Protein AF-A0A6I1W171-F1 (afdb_monomer_lite)

Radius of gyration: 15.79 Å; chains: 1; bounding box: 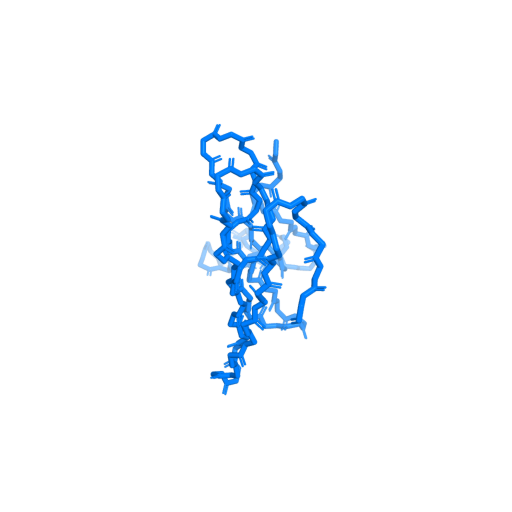28×21×49 Å

Secondary structure (DSSP, 8-state):
---EE--HHHHHHHHH-TTPPPSEEEEE-TTS-EEEEEETTTEEEEEEE-TTS-EEEEEETTS-EEE--B-TTS-B-

Foldseek 3Di:
DDQAAADPVLVVVCVVPVPRGGQKGFDADPVGQTAWMAGPVQGIKGFDADPVRHTQWMAGPVRDIDGFDADPVRHTD

pLDDT: mean 95.08, std 2.68, range [80.38, 98.25]

Structure (mmCIF, N/CA/C/O backbone):
data_AF-A0A6I1W171-F1
#
_entry.id   AF-A0A6I1W171-F1
#
loop_
_atom_site.group_PDB
_atom_site.id
_atom_site.type_symbol
_atom_site.label_atom_id
_atom_site.label_alt_id
_atom_site.label_comp_id
_atom_site.label_asym_id
_atom_site.label_entity_id
_atom_site.label_seq_id
_atom_site.pdbx_PDB_ins_code
_atom_site.Cartn_x
_atom_site.Cartn_y
_atom_site.Cartn_z
_atom_site.occupancy
_atom_site.B_iso_or_equiv
_atom_site.auth_seq_id
_atom_site.auth_comp_id
_atom_site.auth_asym_id
_atom_site.auth_atom_id
_atom_site.pdbx_PDB_model_num
ATOM 1 N N . MET A 1 1 ? -7.082 10.698 -9.446 1.00 80.38 1 MET A N 1
ATOM 2 C CA . MET A 1 1 ? -6.106 9.830 -8.742 1.00 80.38 1 MET A CA 1
ATOM 3 C C . MET A 1 1 ? -5.026 9.453 -9.741 1.00 80.38 1 MET A C 1
ATOM 5 O O . MET A 1 1 ? -5.363 9.302 -10.908 1.00 80.38 1 MET A O 1
ATOM 9 N N . LEU A 1 2 ? -3.760 9.360 -9.330 1.00 86.88 2 LEU A N 1
ATOM 10 C CA . LEU A 1 2 ? -2.647 9.112 -10.252 1.00 86.88 2 LEU A CA 1
ATOM 11 C C . LEU A 1 2 ? -2.287 7.622 -10.263 1.00 86.88 2 LEU A C 1
ATOM 13 O O . LEU A 1 2 ? -1.614 7.144 -9.354 1.00 86.88 2 LEU A O 1
ATOM 17 N N . GLU A 1 3 ? -2.736 6.880 -11.276 1.00 93.19 3 GLU A N 1
ATOM 18 C CA . GLU A 1 3 ? -2.457 5.438 -11.353 1.00 93.19 3 GLU A CA 1
ATOM 19 C C . GLU A 1 3 ? -0.988 5.147 -11.673 1.00 93.19 3 GLU A C 1
ATOM 21 O O . GLU A 1 3 ? -0.417 4.221 -11.104 1.00 93.19 3 GLU A O 1
ATOM 26 N N . THR A 1 4 ? -0.353 5.933 -12.545 1.00 96.00 4 THR A N 1
ATOM 27 C CA . THR A 1 4 ? 1.034 5.705 -12.971 1.00 96.00 4 THR A CA 1
ATOM 28 C C . THR A 1 4 ? 1.837 6.994 -13.015 1.00 96.00 4 THR A C 1
ATOM 30 O O . THR A 1 4 ? 1.335 8.008 -13.498 1.00 96.00 4 THR A O 1
ATOM 33 N N . GLN A 1 5 ? 3.101 6.925 -12.609 1.00 94.62 5 GLN A N 1
ATOM 34 C CA . GLN A 1 5 ? 4.082 7.996 -12.742 1.00 94.62 5 GLN A CA 1
ATOM 35 C C . GLN A 1 5 ? 5.282 7.503 -13.550 1.00 94.62 5 GLN A C 1
ATOM 37 O O . GLN A 1 5 ? 5.804 6.418 -13.296 1.00 94.62 5 GLN A O 1
ATOM 42 N N . TRP A 1 6 ? 5.723 8.323 -14.497 1.00 96.00 6 TRP A N 1
ATOM 43 C CA . TRP A 1 6 ? 6.836 8.031 -15.391 1.00 96.00 6 TRP A CA 1
ATOM 44 C C . TRP A 1 6 ? 7.906 9.109 -15.250 1.00 96.00 6 TRP A C 1
ATOM 46 O O . TRP A 1 6 ? 7.594 10.298 -15.300 1.00 96.00 6 TRP A O 1
ATOM 56 N N . ASP A 1 7 ? 9.155 8.695 -15.088 1.00 94.75 7 ASP A N 1
ATOM 57 C CA . ASP A 1 7 ? 10.320 9.540 -15.293 1.00 94.75 7 ASP A CA 1
ATOM 58 C C . ASP A 1 7 ? 10.610 9.654 -16.802 1.00 94.75 7 ASP A C 1
ATOM 60 O O . ASP A 1 7 ? 10.176 8.798 -17.584 1.00 94.75 7 ASP A O 1
ATOM 64 N N . PRO A 1 8 ? 11.337 10.695 -17.245 1.00 95.38 8 PRO A N 1
ATOM 65 C CA . PRO A 1 8 ? 11.588 10.915 -18.668 1.00 95.38 8 PRO A CA 1
ATOM 66 C C . PRO A 1 8 ? 12.304 9.757 -19.376 1.00 95.38 8 PRO A C 1
ATOM 68 O O . PRO A 1 8 ? 12.042 9.509 -20.552 1.00 95.38 8 PRO A O 1
ATOM 71 N N . ARG A 1 9 ? 13.191 9.032 -18.681 1.00 94.25 9 ARG A N 1
ATOM 72 C CA . ARG A 1 9 ? 13.982 7.941 -19.271 1.00 94.25 9 ARG A CA 1
ATOM 73 C C . ARG A 1 9 ? 13.113 6.710 -19.499 1.00 94.25 9 ARG A C 1
ATOM 75 O O . ARG A 1 9 ? 13.139 6.147 -20.587 1.00 94.25 9 ARG A O 1
ATOM 82 N N . LEU A 1 10 ? 12.323 6.315 -18.499 1.00 94.31 10 LEU A N 1
ATOM 83 C CA . LEU A 1 10 ? 11.390 5.193 -18.608 1.00 94.31 10 LEU A CA 1
ATOM 84 C C . LEU A 1 10 ? 10.239 5.514 -19.560 1.00 94.31 10 LEU A C 1
ATOM 86 O O . LEU A 1 10 ? 9.781 4.629 -20.281 1.00 94.31 10 LEU A O 1
ATOM 90 N N . TYR A 1 11 ? 9.804 6.775 -19.616 1.00 94.56 11 TYR A N 1
ATOM 91 C CA . TYR A 1 11 ? 8.828 7.212 -20.609 1.00 94.56 11 TYR A CA 1
ATOM 92 C C . TYR A 1 11 ? 9.369 7.069 -22.036 1.00 94.56 11 TYR A C 1
ATOM 94 O O . TYR A 1 11 ? 8.681 6.500 -22.881 1.00 94.56 11 TYR A O 1
ATOM 102 N N . ALA A 1 12 ? 10.598 7.532 -22.297 1.00 96.00 12 ALA A N 1
ATOM 103 C CA . ALA A 1 12 ? 11.245 7.365 -23.597 1.00 96.00 12 ALA A CA 1
ATOM 104 C C . ALA A 1 12 ? 11.412 5.878 -23.953 1.00 96.00 12 ALA A C 1
ATOM 106 O O . ALA A 1 12 ? 11.009 5.465 -25.034 1.00 96.00 12 ALA A O 1
ATOM 107 N N . LEU A 1 13 ? 11.895 5.059 -23.009 1.00 95.44 13 LEU A N 1
ATOM 108 C CA . LEU A 1 13 ? 12.068 3.615 -23.199 1.00 95.44 13 LEU A CA 1
ATOM 109 C C . LEU A 1 13 ? 10.753 2.901 -23.547 1.00 95.44 13 LEU A C 1
ATOM 111 O O . LEU A 1 13 ? 10.747 1.963 -24.341 1.00 95.44 13 LEU A O 1
ATOM 115 N N . ARG A 1 14 ? 9.624 3.355 -22.988 1.00 95.19 14 ARG A N 1
ATOM 116 C CA . ARG A 1 14 ? 8.298 2.790 -23.274 1.00 95.19 14 ARG A CA 1
ATOM 117 C C . ARG A 1 14 ? 7.890 2.925 -24.740 1.00 95.19 14 ARG A C 1
ATOM 119 O O . ARG A 1 14 ? 7.102 2.105 -25.206 1.00 95.19 14 ARG A O 1
ATOM 126 N N . LEU A 1 15 ? 8.369 3.954 -25.441 1.00 95.12 15 LEU A N 1
ATOM 127 C CA . LEU A 1 15 ? 8.029 4.176 -26.849 1.00 95.12 15 LEU A CA 1
ATOM 128 C C . LEU A 1 15 ? 8.556 3.038 -27.734 1.00 95.12 15 LEU A C 1
ATOM 130 O O . LEU A 1 15 ? 7.844 2.608 -28.637 1.00 95.12 15 LEU A O 1
ATOM 134 N N . ASP A 1 16 ? 9.735 2.503 -27.406 1.00 96.94 16 ASP A N 1
ATOM 135 C CA . ASP A 1 16 ? 10.360 1.387 -28.128 1.00 96.94 16 ASP A CA 1
ATOM 136 C C . ASP A 1 16 ? 10.028 0.020 -27.504 1.00 96.94 16 ASP A C 1
ATOM 138 O O . ASP A 1 16 ? 9.925 -0.994 -28.196 1.00 96.94 16 ASP A O 1
ATOM 142 N N . HIS A 1 17 ? 9.813 -0.018 -26.184 1.00 94.62 17 HIS A N 1
ATOM 143 C CA . HIS A 1 17 ? 9.507 -1.226 -25.420 1.00 94.62 17 HIS A CA 1
ATOM 144 C C . HIS A 1 17 ? 8.190 -1.064 -24.642 1.00 94.62 17 HIS A C 1
ATOM 146 O O . HIS A 1 17 ? 8.210 -0.680 -23.466 1.00 94.62 17 HIS A O 1
ATOM 152 N N . PRO A 1 18 ? 7.034 -1.428 -25.232 1.00 91.06 18 PRO A N 1
ATOM 153 C CA . PRO A 1 18 ? 5.716 -1.231 -24.617 1.00 91.06 18 PRO A CA 1
ATOM 154 C C . PRO A 1 18 ? 5.514 -1.935 -23.266 1.00 91.06 18 PRO A C 1
ATOM 156 O O . PRO A 1 18 ? 4.637 -1.546 -22.501 1.00 91.06 18 PRO A O 1
ATOM 159 N N . GLN A 1 19 ? 6.332 -2.950 -22.961 1.00 92.00 19 GLN A N 1
ATOM 160 C CA . GLN A 1 19 ? 6.316 -3.682 -21.688 1.00 92.00 19 GLN A CA 1
ATOM 161 C C . GLN A 1 19 ? 7.085 -2.982 -20.559 1.00 92.00 19 GLN A C 1
ATOM 163 O O . GLN A 1 19 ? 7.152 -3.500 -19.446 1.00 92.00 19 GLN A O 1
ATOM 168 N N . THR A 1 20 ? 7.684 -1.818 -20.825 1.00 92.81 20 THR A N 1
ATOM 169 C CA . THR A 1 20 ? 8.336 -1.018 -19.785 1.00 92.81 20 THR A CA 1
ATOM 170 C C . THR A 1 20 ? 7.320 -0.685 -18.696 1.00 92.81 20 THR A C 1
ATOM 172 O O . THR A 1 20 ? 6.173 -0.344 -18.982 1.00 92.81 20 THR A O 1
ATOM 175 N N . HIS A 1 21 ? 7.732 -0.781 -17.436 1.00 92.12 21 HIS A N 1
ATOM 176 C CA . HIS A 1 21 ? 6.894 -0.412 -16.302 1.00 92.12 21 HIS A CA 1
ATOM 177 C C . HIS A 1 21 ? 7.134 1.050 -15.886 1.00 92.12 21 HIS A C 1
ATOM 179 O O . HIS A 1 21 ? 8.253 1.547 -16.017 1.00 92.12 21 HIS A O 1
ATOM 185 N N . PRO A 1 22 ? 6.106 1.746 -15.364 1.00 95.19 22 PRO A N 1
ATOM 186 C CA . PRO A 1 22 ? 6.273 3.078 -14.785 1.00 95.19 22 PRO A CA 1
ATOM 187 C C . PRO A 1 22 ? 7.188 3.044 -13.554 1.00 95.19 22 PRO A C 1
ATOM 189 O O . PRO A 1 22 ? 7.263 2.026 -12.865 1.00 95.19 22 PRO A O 1
ATOM 192 N N . ASN A 1 23 ? 7.784 4.188 -13.202 1.00 95.19 23 ASN A N 1
ATOM 193 C CA . ASN A 1 23 ? 8.525 4.358 -11.944 1.00 95.19 23 ASN A CA 1
ATOM 194 C C . ASN A 1 23 ? 7.681 3.991 -10.735 1.00 95.19 23 ASN A C 1
ATOM 196 O O . ASN A 1 23 ? 8.173 3.376 -9.791 1.00 95.19 23 ASN A O 1
ATOM 200 N N . GLN A 1 24 ? 6.415 4.407 -10.769 1.00 96.12 24 GLN A N 1
ATOM 201 C CA . GLN A 1 24 ? 5.465 4.120 -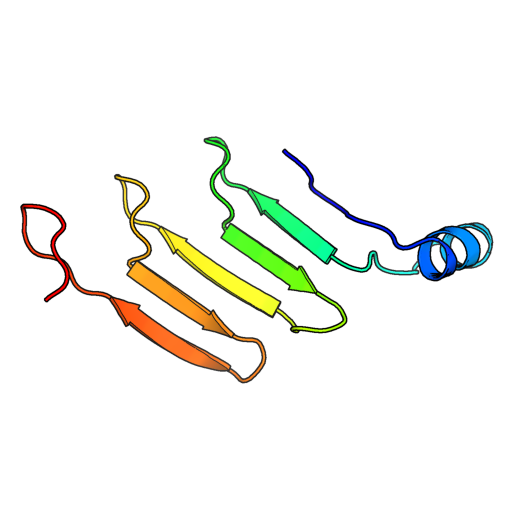9.717 1.00 96.12 24 GLN A CA 1
ATOM 202 C C . GLN A 1 24 ? 4.087 3.812 -10.293 1.00 96.12 24 GLN A C 1
ATOM 204 O O . GLN A 1 24 ? 3.589 4.528 -11.162 1.00 96.12 24 GLN A O 1
ATOM 209 N N . ARG A 1 25 ? 3.442 2.775 -9.758 1.00 96.75 25 ARG A N 1
ATOM 210 C CA . ARG A 1 25 ? 2.037 2.448 -10.003 1.00 96.75 25 ARG A CA 1
ATOM 211 C C . ARG A 1 25 ? 1.273 2.388 -8.689 1.00 96.75 25 ARG A C 1
ATOM 213 O O . ARG A 1 25 ? 1.739 1.749 -7.748 1.00 96.75 25 ARG A O 1
ATOM 220 N N . THR A 1 26 ? 0.097 3.003 -8.631 1.00 97.44 26 THR A N 1
ATOM 221 C CA . THR A 1 26 ? -0.775 2.982 -7.452 1.00 97.44 26 THR A CA 1
ATOM 222 C C . THR A 1 26 ? -2.171 2.497 -7.816 1.00 97.44 26 THR A C 1
ATOM 224 O O . THR A 1 26 ? -2.820 3.052 -8.695 1.00 97.44 26 THR A O 1
ATOM 227 N N . HIS A 1 27 ? -2.651 1.481 -7.104 1.00 96.56 27 HIS A N 1
ATOM 228 C CA . HIS A 1 27 ? -4.035 1.026 -7.152 1.00 96.56 27 HIS A CA 1
ATOM 229 C C . HIS A 1 27 ? -4.820 1.651 -6.005 1.00 96.56 27 HIS A C 1
ATOM 231 O O . HIS A 1 27 ? -4.354 1.662 -4.861 1.00 96.56 27 HIS A O 1
ATOM 237 N N . TYR A 1 28 ? -6.022 2.125 -6.313 1.00 96.31 28 TYR A N 1
ATOM 238 C CA . TYR A 1 28 ? -6.901 2.808 -5.374 1.00 96.31 28 TYR A CA 1
ATOM 239 C C . TYR A 1 28 ? -8.193 2.016 -5.154 1.00 96.31 28 TYR A C 1
ATOM 241 O O . TYR A 1 28 ? -8.626 1.265 -6.026 1.00 96.31 28 TYR A O 1
ATOM 249 N N . SER A 1 29 ? -8.817 2.195 -3.992 1.00 94.38 29 SER A N 1
ATOM 250 C CA . SER A 1 29 ? -10.203 1.795 -3.763 1.00 94.38 29 SER A CA 1
ATOM 251 C C . SER A 1 29 ? -11.149 2.640 -4.620 1.00 94.38 29 SER A C 1
ATOM 253 O O . SER A 1 29 ? -10.778 3.704 -5.118 1.00 94.38 29 SER A O 1
ATOM 255 N N . LEU A 1 30 ? -12.415 2.226 -4.709 1.00 94.19 30 LEU A N 1
ATOM 256 C CA . LEU A 1 30 ? -13.469 3.024 -5.350 1.00 94.19 30 LEU A CA 1
ATOM 257 C C . LEU A 1 30 ? -13.653 4.403 -4.691 1.00 94.19 30 LEU A C 1
ATOM 259 O O . LEU A 1 30 ? -14.047 5.361 -5.344 1.00 94.19 30 LEU A O 1
ATOM 263 N N . THR A 1 31 ? -13.317 4.511 -3.404 1.00 93.44 31 THR A N 1
ATOM 264 C CA . THR A 1 31 ? -13.328 5.762 -2.630 1.00 93.44 31 THR A CA 1
ATOM 265 C C . THR A 1 31 ? -12.023 6.559 -2.736 1.00 93.44 31 THR A C 1
ATOM 267 O O . THR A 1 31 ? -11.877 7.596 -2.096 1.00 93.44 31 THR A O 1
ATOM 270 N N . GLY A 1 32 ? -11.055 6.089 -3.525 1.00 94.00 32 GLY A N 1
ATOM 271 C CA . GLY A 1 32 ? -9.801 6.785 -3.800 1.00 94.00 32 GLY A CA 1
ATOM 272 C C . GLY A 1 32 ? -8.677 6.606 -2.793 1.00 94.00 32 GLY A C 1
ATOM 273 O O . GLY A 1 32 ? -7.674 7.314 -2.855 1.00 94.00 32 GLY A O 1
ATOM 274 N N . GLN A 1 33 ? -8.801 5.645 -1.885 1.00 95.56 33 GLN A N 1
ATOM 275 C CA . GLN A 1 33 ? -7.745 5.313 -0.937 1.00 95.56 33 GLN A CA 1
ATOM 276 C C . GLN A 1 33 ? -6.700 4.415 -1.598 1.00 95.56 33 GLN A C 1
ATOM 278 O O . GLN A 1 33 ? -7.051 3.409 -2.205 1.00 95.56 33 GLN A O 1
ATOM 283 N N . ALA A 1 34 ? -5.411 4.733 -1.463 1.00 95.69 34 ALA A N 1
ATOM 284 C CA . ALA A 1 34 ? -4.352 3.872 -1.991 1.00 95.69 34 ALA A CA 1
ATOM 285 C C . ALA A 1 34 ? -4.342 2.515 -1.264 1.00 95.69 34 ALA A C 1
ATOM 287 O O . ALA A 1 34 ? -4.277 2.475 -0.028 1.00 95.69 34 ALA A O 1
ATOM 288 N N . LEU A 1 35 ? -4.387 1.433 -2.045 1.00 96.56 35 LEU A N 1
ATOM 289 C CA . LEU A 1 35 ? -4.384 0.037 -1.592 1.00 96.56 35 LEU A CA 1
ATOM 290 C C . LEU A 1 35 ? -3.054 -0.658 -1.887 1.00 96.56 35 LEU A C 1
ATOM 292 O O . LEU A 1 35 ? -2.556 -1.427 -1.070 1.00 96.56 35 LEU A O 1
ATOM 296 N N . ARG A 1 36 ? -2.450 -0.387 -3.047 1.00 97.06 36 ARG A N 1
ATOM 297 C CA . ARG A 1 36 ? -1.161 -0.971 -3.436 1.00 97.06 36 ARG A CA 1
ATOM 298 C C . ARG A 1 36 ? -0.338 0.046 -4.195 1.00 97.06 36 ARG A C 1
ATOM 300 O O . ARG A 1 36 ? -0.827 0.607 -5.168 1.00 97.06 36 ARG A O 1
ATOM 307 N N . THR A 1 37 ? 0.915 0.210 -3.801 1.00 97.00 37 THR A N 1
ATOM 308 C CA . THR A 1 37 ? 1.901 1.005 -4.531 1.00 97.00 37 THR A CA 1
ATOM 309 C C . THR A 1 37 ? 3.055 0.102 -4.926 1.00 97.00 37 THR A C 1
ATOM 311 O O . THR A 1 37 ? 3.533 -0.686 -4.115 1.00 97.00 37 THR A O 1
ATOM 314 N N . GLN A 1 38 ? 3.484 0.188 -6.175 1.00 96.12 38 GLN A N 1
ATOM 315 C CA . GLN A 1 38 ? 4.675 -0.469 -6.699 1.00 96.12 38 GLN A CA 1
ATOM 316 C C . GLN A 1 38 ? 5.611 0.633 -7.159 1.00 96.12 38 GLN A C 1
ATOM 318 O O . GLN A 1 38 ? 5.183 1.484 -7.931 1.00 96.12 38 GLN A O 1
ATOM 323 N N . SER A 1 39 ? 6.842 0.634 -6.670 1.00 94.19 39 SER A N 1
ATOM 324 C CA . SER A 1 39 ? 7.886 1.577 -7.053 1.00 94.19 39 SER A CA 1
ATOM 325 C C . SER A 1 39 ? 9.136 0.806 -7.451 1.00 94.19 39 SER A C 1
ATOM 327 O O . SER A 1 39 ? 9.470 -0.194 -6.813 1.00 94.19 39 SER A O 1
ATOM 329 N N . VAL A 1 40 ? 9.830 1.279 -8.483 1.00 91.38 40 VAL A N 1
ATOM 330 C CA . VAL A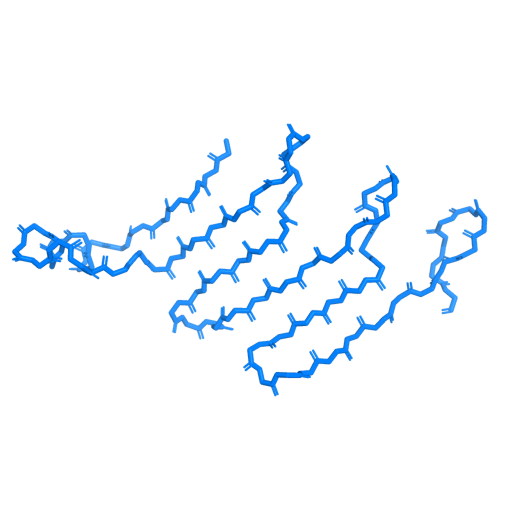 1 40 ? 11.133 0.727 -8.882 1.00 91.38 40 VAL A CA 1
ATOM 331 C C . VAL A 1 40 ? 12.219 0.989 -7.830 1.00 91.38 40 VAL A C 1
ATOM 333 O O . VAL A 1 40 ? 13.127 0.178 -7.693 1.00 91.38 40 VAL A O 1
ATOM 336 N N . ASP A 1 41 ? 12.082 2.061 -7.039 1.00 89.75 41 ASP A N 1
ATOM 337 C CA . ASP A 1 41 ? 13.071 2.482 -6.036 1.00 89.75 41 ASP A CA 1
ATOM 338 C C . ASP A 1 41 ? 12.767 1.926 -4.636 1.00 89.75 41 ASP A C 1
ATOM 340 O O . ASP A 1 41 ? 13.669 1.561 -3.883 1.00 89.75 41 ASP A O 1
ATOM 344 N N . ALA A 1 42 ? 11.482 1.856 -4.266 1.00 90.81 42 ALA A N 1
ATOM 345 C CA . ALA A 1 42 ? 11.040 1.466 -2.920 1.00 90.81 42 ALA A CA 1
ATOM 346 C C . ALA A 1 42 ? 10.384 0.073 -2.854 1.00 90.81 42 ALA A C 1
ATOM 348 O O . ALA A 1 42 ? 9.971 -0.377 -1.779 1.00 90.81 42 ALA A O 1
ATOM 349 N N . GLY A 1 43 ? 10.260 -0.611 -3.993 1.00 93.88 43 GLY A N 1
ATOM 350 C CA . GLY A 1 43 ? 9.543 -1.875 -4.114 1.00 93.88 43 GLY A CA 1
ATOM 351 C C . GLY A 1 43 ? 8.024 -1.724 -3.967 1.00 93.88 43 GLY A C 1
ATOM 352 O O . GLY A 1 43 ? 7.440 -0.652 -4.136 1.00 93.88 43 GLY A O 1
ATOM 353 N N . ALA A 1 44 ? 7.357 -2.840 -3.674 1.00 95.25 44 ALA A N 1
ATOM 354 C CA . ALA A 1 44 ? 5.917 -2.891 -3.454 1.00 95.25 44 ALA A CA 1
ATOM 355 C C . ALA A 1 44 ? 5.529 -2.658 -1.985 1.00 95.25 44 ALA A C 1
ATOM 357 O O . ALA A 1 44 ? 6.198 -3.117 -1.060 1.00 95.25 44 ALA A O 1
ATOM 358 N N . ARG A 1 45 ? 4.388 -1.995 -1.788 1.00 97.12 45 ARG A N 1
ATOM 359 C CA . ARG A 1 45 ? 3.687 -1.862 -0.511 1.00 97.12 45 ARG A CA 1
ATOM 360 C C . ARG A 1 45 ? 2.201 -2.116 -0.718 1.00 97.12 45 ARG A C 1
ATOM 362 O O . ARG A 1 45 ? 1.608 -1.579 -1.654 1.00 97.12 45 ARG A O 1
ATOM 369 N N . VAL A 1 46 ? 1.595 -2.882 0.180 1.00 98.00 46 VAL A N 1
ATOM 370 C CA . VAL A 1 46 ? 0.141 -3.084 0.245 1.00 98.00 46 VAL A CA 1
ATOM 371 C C . VAL A 1 46 ? -0.371 -2.511 1.560 1.00 98.00 46 VAL A C 1
ATOM 373 O O . VAL A 1 46 ? 0.291 -2.642 2.588 1.00 98.00 46 VAL A O 1
ATOM 376 N N . LEU A 1 47 ? -1.521 -1.845 1.513 1.00 97.88 47 LEU A N 1
ATOM 377 C CA . LEU A 1 47 ? -2.226 -1.286 2.658 1.00 97.88 47 LEU A CA 1
ATOM 378 C C . LEU A 1 47 ? -3.619 -1.903 2.728 1.00 97.88 47 LEU A C 1
ATOM 380 O O . LEU A 1 47 ? -4.415 -1.740 1.803 1.00 97.88 47 LEU A O 1
ATOM 384 N N . LEU A 1 48 ? -3.926 -2.549 3.849 1.00 97.50 48 LEU A N 1
ATOM 385 C CA . LEU A 1 48 ? -5.298 -2.876 4.208 1.00 97.50 48 LEU A CA 1
ATOM 386 C C . LEU A 1 48 ? -5.851 -1.745 5.067 1.00 97.50 48 LEU A C 1
ATOM 388 O O . LEU A 1 48 ? -5.233 -1.339 6.055 1.00 97.50 48 LEU A O 1
ATOM 392 N N . ARG A 1 49 ? -7.018 -1.236 4.677 1.00 96.62 49 ARG A N 1
ATOM 393 C CA . ARG A 1 49 ? -7.690 -0.139 5.367 1.00 96.62 49 ARG A CA 1
ATOM 394 C C . ARG A 1 49 ? -8.988 -0.618 5.992 1.00 96.62 49 ARG A C 1
ATOM 396 O O . ARG A 1 49 ? -9.734 -1.363 5.363 1.00 96.62 49 ARG A O 1
ATOM 403 N N . GLY A 1 50 ? -9.242 -0.171 7.214 1.00 95.12 50 GLY A N 1
ATOM 404 C CA . GLY A 1 50 ? -10.530 -0.317 7.872 1.00 95.12 50 GLY A CA 1
ATOM 405 C C . GLY A 1 50 ? -11.579 0.622 7.278 1.00 95.12 50 GLY A C 1
ATOM 406 O O . GLY A 1 50 ? -11.294 1.453 6.413 1.00 95.12 50 GLY A O 1
ATOM 407 N N . VAL A 1 51 ? -12.810 0.497 7.770 1.00 92.69 51 VAL A N 1
ATOM 408 C CA . VAL A 1 51 ? -13.985 1.212 7.240 1.00 92.69 51 VAL A CA 1
ATOM 409 C C . VAL A 1 51 ? -13.877 2.737 7.331 1.00 92.69 51 VAL A C 1
ATOM 411 O O . VAL A 1 51 ? -14.413 3.430 6.473 1.00 92.69 51 VAL A O 1
ATOM 414 N N . ALA A 1 52 ? -13.143 3.263 8.315 1.00 93.94 52 ALA A N 1
ATOM 415 C CA . ALA A 1 52 ? -12.890 4.696 8.462 1.00 93.94 52 ALA A CA 1
ATOM 416 C C . ALA A 1 52 ? -11.599 5.151 7.745 1.00 93.94 52 ALA A C 1
ATOM 418 O O . ALA A 1 52 ? -11.163 6.289 7.896 1.00 93.94 52 ALA A O 1
ATOM 419 N N . GLY A 1 53 ? -10.976 4.278 6.944 1.00 94.19 53 GLY A N 1
ATOM 420 C CA . GLY A 1 53 ? -9.772 4.574 6.165 1.00 94.19 53 GLY A CA 1
ATOM 421 C C . GLY A 1 53 ? -8.450 4.390 6.916 1.00 94.19 53 GLY A C 1
ATOM 422 O O . GLY A 1 53 ? -7.390 4.507 6.289 1.00 94.19 53 GLY A O 1
ATOM 423 N N . GLN A 1 54 ? -8.489 4.060 8.211 1.00 95.56 54 GLN A N 1
ATOM 424 C CA . GLN A 1 54 ? -7.310 3.749 9.019 1.00 95.56 54 GLN A CA 1
ATOM 425 C C . GLN A 1 54 ? -6.577 2.523 8.466 1.00 95.56 54 GLN A C 1
ATOM 427 O O . GLN A 1 54 ? -7.208 1.560 8.038 1.00 95.56 54 GLN A O 1
ATOM 432 N N . VAL A 1 55 ? -5.245 2.544 8.455 1.00 97.00 55 VAL A N 1
ATOM 433 C CA . VAL A 1 55 ? -4.448 1.389 8.017 1.00 97.00 55 VAL A CA 1
ATOM 434 C C . VAL A 1 55 ? -4.420 0.370 9.146 1.00 97.00 55 VAL A C 1
ATOM 436 O O . VAL A 1 55 ? -3.882 0.674 10.199 1.00 97.00 55 VAL A O 1
ATOM 439 N N . VAL A 1 56 ? -4.959 -0.824 8.913 1.00 97.75 56 VAL A N 1
ATOM 440 C CA . VAL A 1 56 ? -4.970 -1.926 9.896 1.00 97.75 56 VAL A CA 1
ATOM 441 C C . VAL A 1 56 ? -3.839 -2.923 9.654 1.00 97.75 56 VAL A C 1
ATOM 443 O O . VAL A 1 56 ? -3.373 -3.581 10.576 1.00 97.75 56 VAL A O 1
ATOM 446 N N . ALA A 1 57 ? -3.350 -3.010 8.414 1.00 98.00 57 ALA A N 1
ATOM 447 C CA . ALA A 1 57 ? -2.180 -3.808 8.087 1.00 98.00 57 ALA A CA 1
ATOM 448 C C . ALA A 1 57 ? -1.419 -3.242 6.887 1.00 98.00 57 ALA A C 1
ATOM 450 O O . ALA A 1 57 ? -1.984 -2.598 5.992 1.00 98.00 57 ALA A O 1
ATOM 451 N N . ARG A 1 58 ? -0.116 -3.506 6.869 1.00 97.75 58 ARG A N 1
ATOM 452 C CA . ARG A 1 58 ? 0.799 -3.171 5.783 1.00 97.75 58 ARG A CA 1
ATOM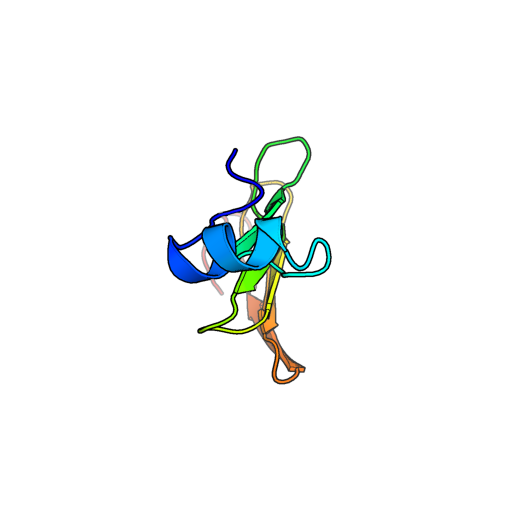 453 C C . ARG A 1 58 ? 1.690 -4.366 5.487 1.00 97.75 58 ARG A C 1
ATOM 455 O O . ARG A 1 58 ? 2.276 -4.924 6.406 1.00 97.75 58 ARG A O 1
ATOM 462 N N . TRP A 1 59 ? 1.908 -4.619 4.201 1.00 98.25 59 TRP A N 1
ATOM 463 C CA . TRP A 1 59 ? 2.958 -5.515 3.720 1.00 98.25 59 TRP A CA 1
ATOM 464 C C . TRP A 1 59 ? 3.969 -4.740 2.884 1.00 98.25 59 TRP A C 1
ATOM 466 O O . TRP A 1 59 ? 3.588 -3.814 2.153 1.00 98.25 59 TRP A O 1
ATOM 476 N N . ASP A 1 60 ? 5.245 -5.098 2.990 1.00 96.62 60 ASP A N 1
ATOM 477 C CA . ASP A 1 60 ? 6.294 -4.632 2.085 1.00 96.62 60 ASP A CA 1
ATOM 478 C C . ASP A 1 60 ? 6.773 -5.736 1.126 1.00 96.62 60 ASP A C 1
ATOM 480 O O . ASP A 1 60 ? 6.380 -6.899 1.210 1.00 96.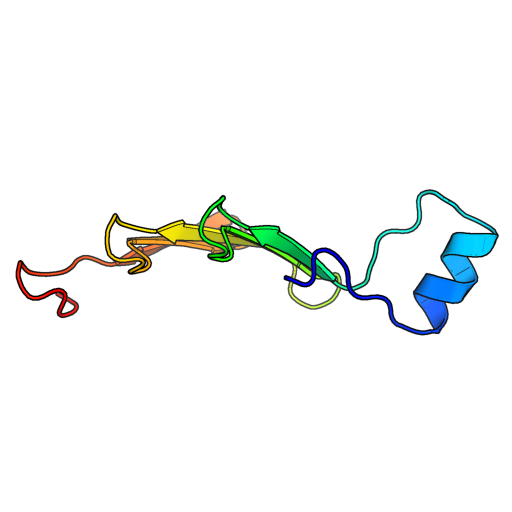62 60 ASP A O 1
ATOM 484 N N . SER A 1 61 ? 7.617 -5.353 0.170 1.00 94.62 61 SER A N 1
ATOM 485 C CA . SER A 1 61 ? 8.158 -6.255 -0.853 1.00 94.62 61 SER A CA 1
ATOM 486 C C . SER A 1 61 ? 9.099 -7.335 -0.325 1.00 94.62 61 SER A C 1
ATOM 488 O O . SER A 1 61 ? 9.377 -8.284 -1.052 1.00 94.62 61 SER A O 1
ATOM 490 N N . ARG A 1 62 ? 9.576 -7.218 0.919 1.00 95.19 62 ARG A N 1
ATOM 491 C CA . ARG A 1 62 ? 10.425 -8.223 1.571 1.00 95.19 62 ARG A CA 1
ATOM 492 C C . ARG A 1 62 ? 9.600 -9.250 2.346 1.00 95.19 62 ARG A C 1
ATOM 494 O O . ARG A 1 62 ? 10.172 -10.117 2.997 1.00 95.19 62 ARG A O 1
ATOM 501 N N . GLY A 1 63 ? 8.270 -9.151 2.284 1.00 93.69 63 GLY A N 1
ATOM 502 C CA . GLY A 1 63 ? 7.352 -10.009 3.025 1.00 93.69 63 GLY A CA 1
ATOM 503 C C . GLY A 1 63 ? 7.158 -9.579 4.478 1.00 93.69 63 GLY A C 1
ATOM 504 O O . GLY A 1 63 ? 6.516 -10.308 5.229 1.00 93.69 63 GLY A O 1
ATOM 505 N N . ALA A 1 64 ? 7.677 -8.415 4.888 1.00 97.06 64 ALA A N 1
ATOM 506 C CA . ALA A 1 64 ? 7.441 -7.916 6.234 1.00 97.06 64 ALA A CA 1
ATOM 507 C C . ALA A 1 64 ? 5.991 -7.439 6.370 1.00 97.06 64 ALA A C 1
ATOM 509 O O . ALA A 1 64 ? 5.489 -6.685 5.530 1.00 97.06 64 ALA A O 1
ATOM 510 N N . GLU A 1 65 ? 5.344 -7.848 7.458 1.00 97.88 65 GLU A N 1
ATOM 511 C CA . GLU A 1 65 ? 3.990 -7.444 7.824 1.00 97.88 65 GLU A CA 1
ATOM 512 C C . GLU A 1 65 ? 4.021 -6.567 9.077 1.00 97.88 65 GLU A C 1
ATOM 514 O O . GLU A 1 65 ? 4.715 -6.862 10.048 1.00 97.88 65 GLU A O 1
ATOM 519 N N . GLN A 1 66 ? 3.252 -5.481 9.054 1.00 97.81 66 GLN A N 1
ATOM 520 C CA . GLN A 1 66 ? 2.980 -4.639 10.216 1.00 97.81 66 GLN A CA 1
ATOM 521 C C . GLN A 1 66 ? 1.470 -4.571 10.410 1.00 97.81 66 GLN A C 1
ATOM 523 O O . GLN A 1 66 ? 0.752 -4.225 9.468 1.00 97.81 66 GLN A O 1
ATOM 528 N N . ARG A 1 67 ? 1.001 -4.887 11.617 1.00 97.88 67 ARG A N 1
ATOM 529 C CA . ARG A 1 67 ? -0.401 -4.754 12.026 1.00 97.88 67 ARG A CA 1
ATOM 530 C C . ARG A 1 67 ? -0.553 -3.571 12.965 1.00 97.88 67 ARG A C 1
ATOM 532 O O . ARG A 1 67 ? 0.365 -3.267 13.723 1.00 97.88 67 ARG A O 1
ATOM 539 N N . TYR A 1 68 ? -1.699 -2.915 12.872 1.00 97.62 68 TYR A N 1
ATOM 540 C CA . TYR A 1 68 ? -2.054 -1.779 13.705 1.00 97.62 68 TYR A CA 1
ATOM 541 C C . TYR A 1 68 ? -3.421 -2.043 14.309 1.00 97.62 68 TYR A C 1
ATOM 543 O O . TYR A 1 68 ? -4.405 -2.202 13.579 1.00 97.62 68 TYR A O 1
ATOM 551 N N . ASP A 1 69 ? -3.457 -2.061 15.632 1.00 97.19 69 ASP A N 1
ATOM 552 C CA . ASP A 1 69 ? -4.681 -2.166 16.401 1.00 97.19 69 ASP A CA 1
ATOM 553 C C . ASP A 1 69 ? -5.109 -0.781 16.872 1.00 97.19 69 ASP A C 1
ATOM 555 O O . ASP A 1 69 ? -4.297 0.133 17.056 1.00 97.19 69 ASP A O 1
ATOM 559 N N . PHE A 1 70 ? -6.420 -0.616 16.996 1.00 96.81 70 PHE A N 1
ATOM 560 C CA . PHE A 1 70 ? -7.020 0.640 17.396 1.00 96.81 70 PHE A CA 1
ATOM 561 C C . PHE A 1 70 ? -8.139 0.386 18.393 1.00 96.81 7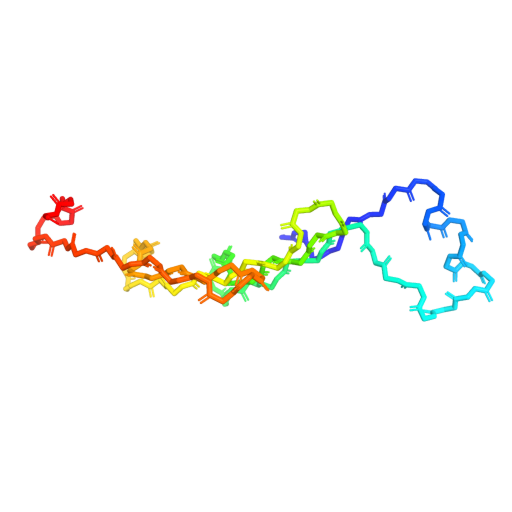0 PHE A C 1
ATOM 563 O O . PHE A 1 70 ? -8.881 -0.593 18.277 1.00 96.81 70 PHE A O 1
ATOM 570 N N . ASP A 1 71 ? -8.308 1.312 19.328 1.00 96.38 71 ASP A N 1
ATOM 571 C CA . ASP A 1 71 ? -9.482 1.327 20.189 1.00 96.38 71 ASP A CA 1
ATOM 572 C C . ASP A 1 71 ? -10.740 1.826 19.448 1.00 96.38 71 ASP A C 1
ATOM 574 O O . ASP A 1 71 ? -10.715 2.202 18.272 1.00 96.38 71 ASP A O 1
ATOM 578 N N . ALA A 1 72 ? -11.872 1.863 20.156 1.00 94.62 72 ALA A N 1
ATOM 579 C CA . ALA A 1 72 ? -13.149 2.321 19.604 1.00 94.62 72 ALA A CA 1
ATOM 580 C C . ALA A 1 72 ? -13.141 3.791 19.135 1.00 94.62 72 ALA A C 1
ATOM 582 O O . ALA A 1 72 ? -14.016 4.193 18.371 1.00 94.62 72 ALA A O 1
ATOM 583 N N . LEU A 1 73 ? -12.166 4.591 19.580 1.00 96.19 73 LEU A N 1
ATOM 584 C CA . LEU A 1 73 ? -11.972 5.985 19.177 1.00 96.19 73 LEU A CA 1
ATOM 585 C C . LEU A 1 73 ? -10.905 6.126 18.076 1.00 96.19 73 LEU A C 1
ATOM 587 O O . LEU A 1 73 ? -10.485 7.243 17.777 1.00 96.19 73 LEU A O 1
ATOM 591 N N . LEU A 1 74 ? -10.484 5.011 17.464 1.00 95.31 74 LEU A N 1
ATOM 592 C CA . LEU A 1 74 ? -9.461 4.938 16.418 1.00 95.31 74 LEU A CA 1
ATOM 593 C C . LEU A 1 74 ? -8.086 5.462 16.853 1.00 95.31 74 LEU A C 1
ATOM 595 O O . LEU A 1 74 ? -7.308 5.955 16.030 1.00 95.31 74 LEU A O 1
ATOM 599 N N . ARG A 1 75 ? -7.760 5.341 18.140 1.00 95.75 75 ARG A N 1
ATOM 600 C CA . ARG A 1 75 ? -6.417 5.635 18.653 1.00 95.75 75 ARG A CA 1
ATOM 601 C C . ARG A 1 75 ? -5.572 4.361 18.604 1.00 95.75 75 ARG A C 1
ATOM 603 O O . ARG A 1 75 ? -6.108 3.311 18.954 1.00 95.75 75 ARG A O 1
ATOM 610 N N . PRO A 1 76 ? -4.296 4.429 18.184 1.00 95.31 76 PRO A N 1
ATOM 611 C CA . PRO A 1 76 ? -3.412 3.265 18.193 1.00 95.31 76 PRO A CA 1
ATOM 612 C C . PRO A 1 76 ? -3.308 2.640 19.590 1.00 95.31 76 PRO A C 1
ATOM 614 O O . PRO A 1 76 ? -3.204 3.381 20.573 1.00 95.31 76 PRO A O 1
ATOM 617 N N . THR A 1 77 ? -3.312 1.308 19.656 1.00 93.06 77 THR A N 1
ATOM 618 C CA . THR A 1 77 ? -3.152 0.511 20.888 1.00 93.06 77 THR A CA 1
ATOM 619 C C . THR A 1 77 ? -1.939 -0.396 20.829 1.00 93.06 77 THR A C 1
ATOM 621 O O . THR A 1 77 ? -1.684 -0.935 19.729 1.00 93.06 77 THR A O 1
#

Sequence (77 aa):
MLETQWDPRLYALRLDHPQTHPNQRTHYSLTGQALRTQSVDAGARVLLRGVAGQVVARWDSRGAEQRYDFDALLRPT